Protein AF-A0A0M1J7W7-F1 (afdb_monomer_lite)

Structure (mmCIF, N/CA/C/O backbone):
data_AF-A0A0M1J7W7-F1
#
_entry.id   AF-A0A0M1J7W7-F1
#
loop_
_atom_site.group_PDB
_atom_site.id
_atom_site.type_symbol
_atom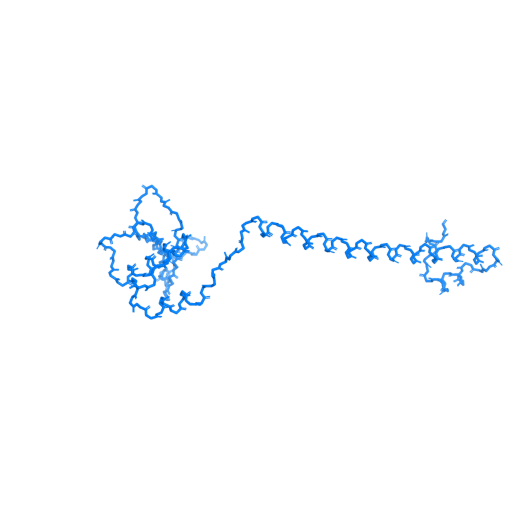_site.label_atom_id
_atom_site.label_alt_id
_atom_site.label_comp_id
_atom_site.label_asym_id
_atom_site.label_entity_id
_atom_site.label_seq_id
_atom_site.pdbx_PDB_ins_code
_atom_site.Cartn_x
_atom_site.Cartn_y
_atom_site.Cartn_z
_atom_site.occupancy
_atom_site.B_iso_or_equiv
_atom_site.auth_seq_id
_atom_site.auth_comp_id
_atom_site.auth_asym_id
_atom_site.auth_atom_id
_atom_site.pdbx_PDB_model_num
ATOM 1 N N . LEU A 1 1 ? -6.376 -22.043 16.069 1.00 78.00 1 LEU A N 1
ATOM 2 C CA . LEU A 1 1 ? -5.506 -20.977 15.505 1.00 78.00 1 LEU A CA 1
ATOM 3 C C . LEU A 1 1 ? -6.299 -19.679 15.540 1.00 78.00 1 LEU A C 1
ATOM 5 O O . LEU A 1 1 ? -7.489 -19.738 15.255 1.00 78.00 1 LEU A O 1
ATOM 9 N N . THR A 1 2 ? -5.689 -18.545 15.883 1.00 85.50 2 THR A N 1
ATOM 10 C CA . THR A 1 2 ? -6.396 -17.254 15.885 1.00 85.50 2 THR A CA 1
ATOM 11 C C . THR A 1 2 ? -5.750 -16.328 14.873 1.00 85.50 2 THR A C 1
ATOM 13 O O . THR A 1 2 ? -4.535 -16.144 14.896 1.00 85.50 2 THR A O 1
ATOM 16 N N . VAL A 1 3 ? -6.561 -15.778 13.976 1.00 88.94 3 VAL A N 1
ATOM 17 C CA . VAL A 1 3 ? -6.121 -14.856 12.930 1.00 88.94 3 VAL A CA 1
ATOM 18 C C . VAL A 1 3 ? -6.709 -13.485 13.223 1.00 88.94 3 VAL A C 1
ATOM 20 O O . VAL A 1 3 ? -7.886 -13.355 13.563 1.00 88.94 3 VAL A O 1
ATOM 23 N N . PHE A 1 4 ? -5.886 -12.457 13.072 1.00 92.06 4 PHE A N 1
ATOM 24 C CA . PHE A 1 4 ? -6.299 -11.069 13.190 1.00 92.06 4 PHE A CA 1
ATOM 25 C C . PHE A 1 4 ? -5.905 -10.324 11.923 1.00 92.06 4 PHE A C 1
ATOM 27 O O . PHE A 1 4 ? -4.783 -10.461 11.438 1.00 92.06 4 PHE A O 1
ATOM 34 N N . THR A 1 5 ? -6.827 -9.532 11.393 1.00 93.25 5 THR A N 1
ATOM 35 C CA . THR A 1 5 ? -6.564 -8.611 10.288 1.00 93.25 5 THR A CA 1
ATOM 36 C C . THR A 1 5 ? -6.928 -7.215 10.746 1.00 93.25 5 THR A C 1
ATOM 38 O O . THR A 1 5 ? -8.021 -7.009 11.265 1.00 93.25 5 THR A O 1
ATOM 41 N N . LEU A 1 6 ? -6.016 -6.268 10.556 1.00 92.94 6 LEU A N 1
ATOM 42 C CA . LEU A 1 6 ? -6.259 -4.859 10.820 1.00 92.94 6 LEU A CA 1
ATOM 43 C C . LEU A 1 6 ? -6.419 -4.135 9.484 1.00 92.94 6 LEU A C 1
ATOM 45 O O . LEU A 1 6 ? -5.537 -4.206 8.631 1.00 92.94 6 LEU A O 1
ATOM 49 N N . VAL A 1 7 ? -7.547 -3.457 9.309 1.00 92.94 7 VAL A N 1
ATOM 50 C CA . VAL A 1 7 ? -7.856 -2.620 8.152 1.00 92.94 7 VAL A CA 1
ATOM 51 C C . VAL A 1 7 ? -7.902 -1.178 8.629 1.00 92.94 7 VAL A C 1
ATOM 53 O O . VAL A 1 7 ? -8.716 -0.828 9.479 1.00 92.94 7 VAL A O 1
ATOM 56 N N . VAL A 1 8 ? -7.023 -0.342 8.084 1.00 92.12 8 VAL A N 1
ATOM 57 C CA . VAL A 1 8 ? -6.967 1.085 8.410 1.00 92.12 8 VAL A CA 1
ATOM 58 C C . VAL A 1 8 ? -7.737 1.864 7.354 1.00 92.12 8 VAL A C 1
ATOM 60 O O . VAL A 1 8 ? -7.399 1.813 6.171 1.00 92.12 8 VAL A O 1
ATOM 63 N N . LEU A 1 9 ? -8.778 2.577 7.775 1.00 89.94 9 LEU A N 1
ATOM 64 C CA . LEU A 1 9 ? -9.536 3.473 6.913 1.00 89.94 9 LEU A CA 1
ATOM 65 C C . LEU A 1 9 ? -8.853 4.841 6.889 1.00 89.94 9 LEU A C 1
ATOM 67 O O . LEU A 1 9 ? -8.843 5.553 7.888 1.00 89.94 9 LEU A O 1
ATOM 71 N N . THR A 1 10 ? -8.303 5.215 5.736 1.00 85.62 10 THR A N 1
ATOM 72 C CA . THR A 1 10 ? -7.629 6.512 5.523 1.00 85.62 10 THR A CA 1
ATOM 73 C C . THR A 1 10 ? -8.600 7.657 5.225 1.00 85.62 10 THR A C 1
ATOM 75 O O . THR A 1 10 ? -8.198 8.788 4.972 1.00 85.62 10 THR A O 1
ATOM 78 N N . SER A 1 11 ? -9.900 7.367 5.222 1.00 84.50 11 SER A N 1
ATOM 79 C CA . SER A 1 11 ? -10.967 8.344 5.051 1.00 84.50 11 SER A CA 1
ATOM 80 C C . SER A 1 11 ? -12.166 7.954 5.907 1.00 84.50 11 SER A C 1
ATOM 82 O O . SER A 1 11 ? -12.288 6.814 6.357 1.00 84.50 11 SER A O 1
ATOM 84 N N . GLY A 1 12 ? -13.032 8.932 6.154 1.00 84.31 12 GLY A N 1
ATOM 85 C CA . GLY A 1 12 ? -14.248 8.732 6.926 1.00 84.31 12 GLY A CA 1
ATOM 86 C C . GLY A 1 12 ? -15.349 8.022 6.138 1.00 84.31 12 GLY A C 1
ATOM 87 O O . GLY A 1 12 ? -15.350 8.013 4.907 1.00 84.31 12 GLY A O 1
ATOM 88 N N . ASP A 1 13 ? -16.329 7.492 6.860 1.00 84.88 13 ASP A N 1
ATOM 89 C CA . ASP A 1 13 ? -17.544 6.907 6.310 1.00 84.88 13 ASP A CA 1
ATOM 90 C C . ASP A 1 13 ? -18.803 7.555 6.920 1.00 84.88 13 ASP A C 1
ATOM 92 O O . ASP A 1 13 ? -18.752 8.457 7.757 1.00 84.88 13 ASP A O 1
ATOM 96 N N . LYS A 1 14 ? -19.981 7.112 6.481 1.00 88.00 14 LYS A N 1
ATOM 97 C CA . LYS A 1 14 ? -21.258 7.633 6.996 1.00 88.00 14 LYS A CA 1
ATOM 98 C C . LYS A 1 14 ? -21.608 7.143 8.408 1.00 88.00 14 LYS A C 1
ATOM 100 O O . LYS A 1 14 ? -22.573 7.636 8.984 1.00 88.00 14 LYS A O 1
ATOM 105 N N . HIS A 1 15 ? -20.902 6.138 8.918 1.00 88.75 15 HIS A N 1
ATOM 106 C CA . HIS A 1 15 ? -21.204 5.460 10.177 1.00 88.75 15 HIS A CA 1
ATOM 107 C C . HIS A 1 15 ? -20.443 6.065 11.360 1.00 88.75 15 HIS A C 1
ATOM 109 O O . HIS A 1 15 ? -20.927 5.964 12.487 1.00 88.75 15 HIS A O 1
ATOM 115 N N . GLN A 1 16 ? -19.314 6.734 11.098 1.00 89.25 16 GLN A N 1
ATOM 116 C CA . GLN A 1 16 ? -18.546 7.512 12.077 1.00 89.25 16 GLN A CA 1
ATOM 117 C C . GLN A 1 16 ? -18.137 6.705 13.315 1.00 89.25 16 GLN A C 1
ATOM 119 O O . GLN A 1 16 ? -18.241 7.179 14.443 1.00 89.25 16 GLN A O 1
ATOM 124 N N . GLN A 1 17 ? -17.719 5.456 13.102 1.00 91.06 17 GLN A N 1
ATOM 125 C CA . GLN A 1 17 ? -17.232 4.577 14.165 1.00 91.06 17 GLN A CA 1
ATOM 126 C C . GLN A 1 17 ? -15.701 4.547 14.165 1.00 91.06 17 GLN A C 1
ATOM 128 O O . GLN A 1 17 ? -15.081 4.459 13.105 1.00 91.06 17 GLN A O 1
A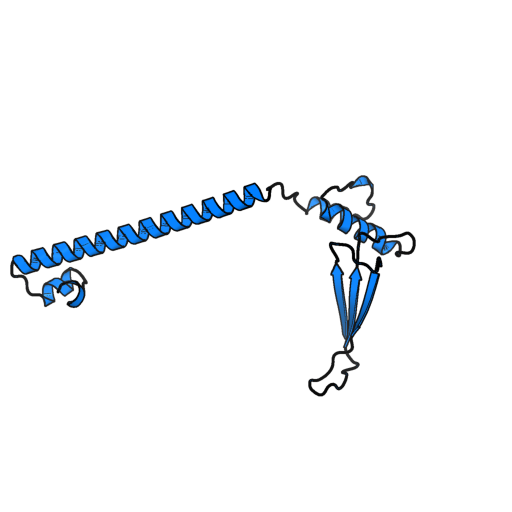TOM 133 N N . ASP A 1 18 ? -15.094 4.595 15.349 1.00 90.50 18 ASP A N 1
ATOM 134 C CA . ASP A 1 18 ? -13.643 4.520 15.548 1.00 90.50 18 ASP A CA 1
ATOM 135 C C . ASP A 1 18 ? -13.104 3.104 15.305 1.00 90.50 18 ASP A C 1
ATOM 137 O O . ASP A 1 18 ? -12.073 2.936 14.648 1.00 90.50 18 ASP A O 1
ATOM 141 N N . ILE A 1 19 ? -13.815 2.083 15.793 1.00 91.25 19 ILE A N 1
ATOM 142 C CA . ILE A 1 19 ? -13.465 0.669 15.633 1.00 91.25 19 ILE A CA 1
ATOM 143 C C . ILE A 1 19 ? -14.714 -0.139 15.264 1.00 91.25 19 ILE A C 1
ATOM 145 O O . ILE A 1 19 ? -15.753 -0.059 15.911 1.00 91.25 19 ILE A O 1
ATOM 149 N N . SER A 1 20 ? -14.611 -0.972 14.232 1.00 91.44 20 SER A N 1
ATOM 150 C CA . SER A 1 20 ? -15.636 -1.950 13.844 1.00 91.44 20 SER A CA 1
ATOM 151 C C . SER A 1 20 ? -15.015 -3.331 13.663 1.00 91.44 20 SER A C 1
ATOM 153 O O . SER A 1 20 ? -13.854 -3.449 13.278 1.00 91.44 20 SER A O 1
ATOM 155 N N . VAL A 1 21 ? -15.770 -4.394 13.950 1.00 93.50 21 VAL A N 1
ATOM 156 C CA . VAL A 1 21 ? -15.239 -5.767 13.965 1.00 93.50 21 VAL A CA 1
ATOM 157 C C . VAL A 1 21 ? -16.121 -6.695 13.144 1.00 93.50 21 VAL A C 1
ATOM 159 O O . VAL A 1 21 ? -17.343 -6.675 13.275 1.00 93.50 21 VAL A O 1
ATOM 162 N N . ILE A 1 22 ? -15.488 -7.532 12.325 1.00 92.62 22 ILE A N 1
ATOM 163 C CA . ILE A 1 22 ? -16.126 -8.672 11.669 1.00 92.62 22 ILE A CA 1
ATOM 164 C C . ILE A 1 22 ? -15.515 -9.952 12.232 1.00 92.62 22 ILE A C 1
ATOM 166 O O . ILE A 1 22 ? -14.298 -10.131 12.190 1.00 92.62 22 ILE A O 1
ATOM 170 N N . ASP A 1 23 ? -16.362 -10.850 12.728 1.00 89.94 23 ASP A N 1
ATOM 171 C CA . ASP A 1 23 ? -15.967 -12.179 13.184 1.00 89.94 23 ASP A CA 1
ATOM 172 C C . ASP A 1 23 ? -16.288 -13.216 12.093 1.00 89.94 23 ASP A C 1
ATOM 174 O O . ASP A 1 23 ? -17.452 -13.442 11.752 1.00 89.94 23 ASP A O 1
ATOM 178 N N . PHE A 1 24 ? -15.255 -13.843 11.529 1.00 85.94 24 PHE A N 1
ATOM 179 C CA . PHE A 1 24 ? -15.382 -14.877 10.505 1.00 85.94 24 PHE A CA 1
ATOM 180 C C . PHE A 1 24 ? -15.143 -16.274 11.077 1.00 85.94 24 PHE A C 1
ATOM 182 O O . PHE A 1 24 ? -14.197 -16.515 11.828 1.00 85.94 24 PHE A O 1
ATOM 189 N N . ASP A 1 25 ? -15.967 -17.212 10.615 1.00 88.75 25 ASP A N 1
ATOM 190 C CA . ASP A 1 25 ? -15.713 -18.647 10.701 1.00 88.75 25 ASP A CA 1
ATOM 191 C C . ASP A 1 25 ? -15.550 -19.185 9.273 1.00 88.75 25 ASP A C 1
ATOM 193 O O . ASP A 1 25 ? -16.528 -19.182 8.508 1.00 88.75 25 ASP A O 1
ATOM 197 N N . PRO A 1 26 ? -14.329 -19.575 8.862 1.00 89.25 26 PRO A N 1
ATOM 198 C CA . PRO A 1 26 ? -14.093 -20.102 7.529 1.00 89.25 26 PRO A CA 1
ATOM 199 C C . PRO A 1 26 ? -14.984 -21.310 7.240 1.00 89.25 26 PRO A C 1
ATOM 201 O O . PRO A 1 26 ? -15.279 -22.122 8.115 1.00 89.25 26 PRO A O 1
ATOM 204 N N . LYS A 1 27 ? -15.408 -21.444 5.985 1.00 92.25 27 LYS A N 1
ATOM 205 C CA . LYS A 1 27 ? -16.301 -22.519 5.547 1.00 92.25 27 LYS A CA 1
ATOM 206 C C . LYS A 1 27 ? -15.636 -23.348 4.461 1.00 92.25 27 LYS A C 1
ATOM 208 O O . LYS A 1 27 ? -14.907 -22.829 3.621 1.00 92.25 27 LYS A O 1
ATOM 213 N N . THR A 1 28 ? -15.928 -24.642 4.464 1.00 93.31 28 THR A N 1
ATOM 214 C CA . THR A 1 28 ? -15.638 -25.533 3.335 1.00 93.31 28 THR A CA 1
ATOM 215 C C . THR A 1 28 ? -16.387 -25.076 2.080 1.00 93.31 28 THR A C 1
ATOM 217 O O . THR A 1 28 ? -17.359 -24.324 2.165 1.00 93.31 28 THR A O 1
ATOM 220 N N . LEU A 1 29 ? -16.002 -25.599 0.912 1.00 94.81 29 LEU A N 1
ATOM 221 C CA . LEU A 1 29 ? -16.705 -25.330 -0.349 1.00 94.81 29 LEU A CA 1
ATOM 222 C C . LEU A 1 29 ? -18.205 -25.691 -0.291 1.00 94.81 29 LEU A C 1
ATOM 224 O O . LEU A 1 29 ? -19.021 -25.037 -0.928 1.00 94.81 29 LEU A O 1
ATOM 228 N N . ALA A 1 30 ? -18.580 -26.688 0.517 1.00 96.12 30 ALA A N 1
ATOM 229 C CA . ALA A 1 30 ? -19.970 -27.084 0.749 1.00 96.12 30 ALA A CA 1
ATOM 230 C C . ALA A 1 30 ? -20.706 -26.199 1.781 1.00 96.12 30 ALA A C 1
ATOM 232 O O . ALA A 1 30 ? -21.823 -26.513 2.184 1.00 96.12 30 ALA A O 1
ATOM 233 N N . GLY A 1 31 ? -20.080 -25.121 2.263 1.00 93.19 31 GLY A N 1
ATOM 234 C CA . GLY A 1 31 ? -20.664 -24.178 3.218 1.00 93.19 31 GLY A CA 1
ATOM 235 C C . GLY A 1 31 ? -20.607 -24.615 4.684 1.00 93.19 31 GLY A C 1
ATOM 236 O O . GLY A 1 31 ? -21.057 -23.864 5.550 1.00 93.19 31 GLY A O 1
ATOM 237 N N . LYS A 1 32 ? -20.035 -25.788 4.997 1.00 94.19 32 LYS A N 1
ATOM 238 C CA . LYS A 1 32 ? -19.870 -26.241 6.386 1.00 94.19 32 LYS A CA 1
ATOM 239 C C . LYS A 1 32 ? -18.791 -25.401 7.091 1.00 94.19 32 LYS A C 1
ATOM 241 O O . LYS A 1 32 ? -17.684 -25.347 6.549 1.00 94.19 32 LYS A O 1
ATOM 246 N N . PRO A 1 33 ? -19.077 -24.785 8.252 1.00 92.00 33 PRO A N 1
ATOM 247 C CA . PRO A 1 33 ? -18.080 -24.059 9.042 1.00 92.00 33 PRO A CA 1
ATOM 248 C C . PRO A 1 33 ? -16.965 -24.978 9.550 1.00 92.00 33 PRO A C 1
ATOM 250 O O . PRO A 1 33 ? -17.191 -26.173 9.764 1.00 92.00 33 PRO A O 1
ATOM 253 N N . LEU A 1 34 ? -15.766 -24.417 9.722 1.00 90.88 34 LEU A N 1
ATOM 254 C CA . LEU A 1 34 ? -14.614 -25.140 10.257 1.00 90.88 34 LEU A CA 1
ATOM 255 C C . LEU A 1 34 ? -14.588 -25.126 11.788 1.00 90.88 34 LEU A C 1
ATOM 257 O O . LEU A 1 34 ? -14.164 -26.116 12.369 1.00 90.88 34 LEU A O 1
ATOM 261 N N . HIS A 1 35 ? -15.025 -24.042 12.442 1.00 89.19 35 HIS A N 1
ATOM 262 C CA . HIS A 1 35 ? -15.020 -23.878 13.908 1.00 89.19 35 HIS A CA 1
ATOM 263 C C . HIS A 1 35 ? -13.639 -24.003 14.597 1.00 89.19 35 HIS A C 1
ATOM 265 O O . HIS A 1 35 ? -13.558 -24.068 15.821 1.00 89.19 35 HIS A O 1
ATOM 271 N N . GLU A 1 36 ? -12.542 -24.009 13.837 1.00 87.00 36 GLU A N 1
ATOM 272 C CA . GLU A 1 36 ? -11.174 -24.196 14.360 1.00 87.00 36 GLU A CA 1
ATOM 273 C C . GLU A 1 36 ? -10.304 -22.931 14.274 1.00 87.00 36 GLU A C 1
ATOM 275 O O . GLU A 1 36 ? -9.291 -22.789 14.979 1.00 87.00 36 GLU A O 1
ATOM 280 N N . ILE A 1 37 ? -10.682 -22.009 13.387 1.00 84.94 37 ILE A N 1
ATOM 281 C CA . ILE A 1 37 ? -9.925 -20.798 13.085 1.00 84.94 37 ILE A CA 1
ATOM 282 C C . ILE A 1 37 ? -10.795 -19.600 13.436 1.00 84.94 37 ILE A C 1
ATOM 284 O O . ILE A 1 37 ? -11.641 -19.184 12.649 1.00 84.94 37 ILE A O 1
ATOM 288 N N . ALA A 1 38 ? -10.575 -19.038 14.622 1.00 85.25 38 ALA A N 1
ATOM 289 C CA . ALA A 1 38 ? -11.200 -17.780 14.998 1.00 85.25 38 ALA A CA 1
ATOM 290 C C . ALA A 1 38 ? -10.501 -16.649 14.234 1.00 85.25 38 ALA A C 1
ATOM 292 O O . ALA A 1 38 ? -9.331 -16.360 14.500 1.00 85.25 38 ALA A O 1
ATOM 293 N N . HIS A 1 39 ? -11.188 -16.026 13.275 1.00 90.31 39 HIS A N 1
ATOM 294 C CA . HIS A 1 39 ? -10.649 -14.898 12.518 1.00 90.31 39 HIS A CA 1
ATOM 295 C C . HIS A 1 39 ? -11.446 -13.633 12.814 1.00 90.31 39 HIS A C 1
ATOM 297 O O . HIS A 1 39 ? -12.657 -13.602 12.614 1.00 90.31 39 HIS A O 1
ATOM 303 N N . LYS A 1 40 ? -10.759 -12.584 13.273 1.00 92.12 40 LYS A N 1
ATOM 304 C CA . LYS A 1 40 ? -11.352 -11.255 13.432 1.00 92.12 40 LYS A CA 1
ATOM 305 C C . LYS A 1 40 ? -10.715 -10.252 12.487 1.00 92.12 40 LYS A C 1
ATOM 307 O O . LYS A 1 40 ? -9.487 -10.165 12.406 1.00 92.12 40 LYS A O 1
ATOM 312 N N . VAL A 1 41 ? -11.551 -9.473 11.814 1.00 94.12 41 VAL A N 1
ATOM 313 C CA . VAL A 1 41 ? -11.132 -8.314 11.022 1.00 94.12 41 VAL A CA 1
ATOM 314 C C . VAL A 1 41 ? -11.548 -7.058 11.771 1.00 94.12 41 VAL A C 1
ATOM 316 O O . VAL A 1 41 ? -12.736 -6.812 11.959 1.00 94.12 41 VAL A O 1
ATOM 319 N N . PHE A 1 42 ? -10.563 -6.285 12.206 1.00 93.00 42 PHE A N 1
ATOM 320 C CA . PHE A 1 42 ? -10.747 -4.999 12.857 1.00 93.00 42 PHE A CA 1
ATOM 321 C C . PHE A 1 42 ? -10.595 -3.896 11.819 1.00 93.00 42 PHE A C 1
ATOM 323 O O . PHE A 1 42 ? -9.535 -3.756 11.215 1.00 93.00 42 PHE A O 1
ATOM 330 N N . TYR A 1 43 ? -11.642 -3.109 11.632 1.00 92.88 43 TYR A N 1
ATOM 331 C CA . TYR A 1 43 ? -11.609 -1.861 10.888 1.00 92.88 43 TYR A CA 1
ATOM 332 C C . TYR A 1 43 ? -11.376 -0.738 11.885 1.00 92.88 43 TYR A C 1
ATOM 334 O O . TYR A 1 43 ? -12.173 -0.575 12.807 1.00 92.88 43 TYR A O 1
ATOM 342 N N . ILE A 1 44 ? -10.295 0.012 11.709 1.00 93.12 44 ILE A N 1
ATOM 343 C CA . ILE A 1 44 ? -10.004 1.194 12.515 1.00 93.12 44 ILE A CA 1
ATOM 344 C C . ILE A 1 44 ? -10.103 2.440 11.642 1.00 93.12 44 ILE A C 1
ATOM 346 O O . ILE A 1 44 ? -9.575 2.468 10.528 1.00 93.12 44 ILE A O 1
ATOM 350 N N . CYS A 1 45 ? -10.780 3.467 12.147 1.00 92.81 45 CYS A N 1
ATOM 351 C CA . CYS A 1 45 ? -10.870 4.776 11.514 1.00 92.81 45 CYS A CA 1
ATOM 352 C C . CYS A 1 45 ? -10.277 5.836 12.455 1.00 92.81 45 CYS A C 1
ATOM 354 O O . CYS A 1 45 ? -10.978 6.338 13.336 1.00 92.81 45 CYS A O 1
ATOM 356 N N . PRO A 1 46 ? -8.985 6.173 12.286 1.00 91.38 46 PRO A N 1
ATOM 357 C CA . PRO A 1 46 ? -8.284 7.179 13.087 1.00 91.38 46 PRO A CA 1
ATOM 358 C C . PRO A 1 46 ? -9.029 8.511 13.216 1.00 91.38 46 PRO A C 1
ATOM 360 O O . PRO A 1 46 ? -9.156 9.040 14.316 1.00 91.38 46 PRO A O 1
ATOM 363 N N . LYS A 1 47 ? -9.635 8.973 12.120 1.00 89.69 47 LYS A N 1
ATOM 364 C CA . LYS A 1 47 ? -10.413 10.215 12.047 1.00 89.69 47 LYS A CA 1
ATOM 365 C C . LYS A 1 47 ? -11.585 10.304 13.035 1.00 89.69 47 LYS A C 1
ATOM 367 O O . LYS A 1 47 ? -12.042 11.402 13.345 1.00 89.69 47 LYS A O 1
ATOM 372 N N . TYR A 1 48 ? -12.112 9.169 13.495 1.00 91.38 48 TYR A N 1
ATOM 373 C CA . TYR A 1 48 ? -13.230 9.111 14.446 1.00 91.38 48 TYR A CA 1
ATOM 374 C C . TYR A 1 48 ? -12.796 8.775 15.874 1.00 91.38 48 TYR A C 1
ATOM 376 O O . TYR A 1 48 ? -13.647 8.475 16.717 1.00 91.38 48 TYR A O 1
ATOM 384 N N . LEU A 1 49 ? -11.489 8.844 16.156 1.00 90.50 49 LEU A N 1
ATOM 385 C CA . LEU A 1 49 ? -10.936 8.703 17.497 1.00 90.50 49 LEU A CA 1
ATOM 386 C C . LEU A 1 49 ? -11.696 9.593 18.488 1.00 90.50 49 LEU A C 1
ATOM 388 O O . LEU A 1 49 ? -11.904 10.783 18.249 1.00 90.50 49 LEU A O 1
ATOM 392 N N . ASN A 1 50 ? -12.107 9.012 19.611 1.00 89.31 50 ASN A N 1
ATOM 393 C CA . ASN A 1 50 ? -12.928 9.699 20.600 1.00 89.31 50 ASN A CA 1
ATOM 394 C C . ASN A 1 50 ? -12.589 9.243 22.029 1.00 89.31 50 ASN A C 1
ATOM 396 O O . ASN A 1 50 ? -11.755 8.365 22.247 1.00 89.31 50 ASN A O 1
ATOM 400 N N . GLU A 1 51 ? -13.241 9.850 23.022 1.00 86.94 51 GLU A N 1
ATOM 401 C CA . GLU A 1 51 ? -12.970 9.601 24.446 1.00 86.94 51 GLU A CA 1
ATOM 402 C C . GLU A 1 51 ? -13.289 8.165 24.896 1.00 86.94 51 GLU A C 1
ATOM 404 O O . GLU A 1 51 ? -12.758 7.705 25.907 1.00 86.94 51 GLU A O 1
ATOM 409 N N . THR A 1 52 ? -14.138 7.443 24.155 1.00 88.62 52 THR A N 1
ATOM 410 C CA . THR A 1 52 ? -14.507 6.054 24.471 1.00 88.62 52 THR A CA 1
ATOM 411 C C . THR A 1 52 ? -13.524 5.030 23.903 1.00 88.62 52 THR A C 1
ATOM 413 O O . THR A 1 52 ? -13.495 3.889 24.372 1.00 88.62 52 THR A O 1
ATOM 416 N N . THR A 1 53 ? -12.669 5.429 22.955 1.00 88.38 53 THR A N 1
ATOM 417 C CA . THR A 1 53 ? -11.616 4.570 22.411 1.00 88.38 53 THR A CA 1
ATOM 418 C C . THR A 1 53 ? -10.633 4.191 23.527 1.00 88.38 53 THR A C 1
ATOM 420 O O . THR A 1 53 ? -10.102 5.081 24.196 1.00 88.38 53 THR A O 1
ATOM 423 N N . PRO A 1 54 ? -10.323 2.902 23.757 1.00 87.44 54 PRO A N 1
ATOM 424 C CA . PRO A 1 54 ? -9.427 2.502 24.839 1.00 87.44 54 PRO A CA 1
ATOM 425 C C . PRO A 1 54 ? -8.043 3.164 24.758 1.00 87.44 54 PRO A C 1
ATOM 427 O O . PRO A 1 54 ? -7.403 3.156 23.705 1.00 87.44 54 PRO A O 1
ATOM 430 N N . GLN A 1 55 ? -7.549 3.662 25.898 1.00 84.12 55 GLN A N 1
ATOM 431 C CA . GLN A 1 55 ? -6.280 4.399 26.015 1.00 84.12 55 GLN A CA 1
ATOM 432 C C . GLN A 1 55 ? -5.089 3.753 25.271 1.00 84.12 55 GLN A C 1
ATOM 434 O O . GLN A 1 55 ? -4.348 4.487 24.615 1.00 84.12 55 GLN A O 1
ATOM 439 N N . PRO A 1 56 ? -4.879 2.415 25.292 1.00 82.56 56 PRO A N 1
ATOM 440 C CA . PRO A 1 56 ? -3.754 1.808 24.579 1.00 82.56 56 PRO A CA 1
ATOM 441 C C . PRO A 1 56 ? -3.754 2.055 23.064 1.00 82.56 56 PRO A C 1
ATOM 443 O O . PRO A 1 56 ? -2.683 2.030 22.459 1.00 82.56 56 PRO A O 1
ATOM 446 N N . PHE A 1 57 ? -4.924 2.289 22.463 1.00 86.81 57 PHE A N 1
ATOM 447 C CA . PHE A 1 57 ? -5.082 2.501 21.023 1.00 86.81 57 PHE A CA 1
ATOM 448 C C . PHE A 1 57 ? -5.038 3.974 20.629 1.00 86.81 57 PHE A C 1
ATOM 450 O O . PHE A 1 57 ? -4.727 4.269 19.481 1.00 86.81 57 PHE A O 1
ATOM 457 N N . GLN A 1 58 ? -5.305 4.894 21.560 1.00 89.81 58 GLN A N 1
ATOM 458 C CA . GLN A 1 58 ? -5.455 6.314 21.239 1.00 89.81 58 GLN A CA 1
ATOM 459 C C . GLN A 1 58 ? -4.182 6.925 20.645 1.00 89.81 58 GLN A C 1
ATOM 461 O O . GLN A 1 58 ? -4.258 7.566 19.602 1.00 89.81 58 GLN A O 1
ATOM 466 N N . GLU A 1 59 ? -3.014 6.691 21.261 1.00 91.31 59 GLU A N 1
ATOM 467 C CA . GLU A 1 59 ? -1.738 7.199 20.728 1.00 91.31 59 GLU A CA 1
ATOM 468 C C . GLU A 1 59 ? -1.432 6.612 19.344 1.00 91.31 59 GLU A C 1
ATOM 470 O O . GLU A 1 59 ? -0.993 7.333 18.459 1.00 91.31 59 GLU A O 1
ATOM 475 N N . TRP A 1 60 ? -1.714 5.325 19.118 1.00 91.75 60 TRP A N 1
ATOM 476 C CA . TRP A 1 60 ? -1.499 4.695 17.812 1.00 91.75 60 TRP A CA 1
ATOM 477 C C . TRP A 1 60 ? -2.457 5.214 16.743 1.00 91.75 60 TRP A C 1
ATOM 479 O O . TRP A 1 60 ? -2.031 5.485 15.627 1.00 91.75 60 TRP A O 1
ATOM 489 N N . MET A 1 61 ? -3.741 5.363 17.069 1.00 91.50 61 MET A N 1
ATOM 490 C CA . MET A 1 61 ? -4.723 5.906 16.133 1.00 91.50 61 MET A CA 1
ATOM 491 C C . MET A 1 61 ? -4.400 7.358 15.792 1.00 91.50 61 MET A C 1
ATOM 493 O O . MET A 1 61 ? -4.418 7.701 14.619 1.00 91.50 61 MET A O 1
ATOM 497 N N . ARG A 1 62 ? -4.009 8.176 16.774 1.00 90.88 62 ARG A N 1
ATOM 498 C CA . ARG A 1 62 ? -3.564 9.550 16.518 1.00 90.88 62 ARG A CA 1
ATOM 499 C C . ARG A 1 62 ? -2.314 9.595 15.640 1.00 90.88 62 ARG A C 1
ATOM 501 O O . ARG A 1 62 ? -2.313 10.307 14.650 1.00 90.88 62 ARG A O 1
ATOM 508 N N . ALA A 1 63 ? -1.317 8.753 15.929 1.00 90.88 63 ALA A N 1
ATOM 509 C CA . ALA A 1 63 ? -0.101 8.666 15.119 1.00 90.88 63 ALA A CA 1
ATOM 510 C C . ALA A 1 63 ? -0.395 8.317 13.657 1.00 90.88 63 ALA A C 1
ATOM 512 O O . ALA A 1 63 ? 0.248 8.844 12.754 1.00 90.88 63 ALA A O 1
ATOM 513 N N . ILE A 1 64 ? -1.368 7.433 13.421 1.00 90.31 64 ILE A N 1
ATOM 514 C CA . ILE A 1 64 ? -1.807 7.098 12.068 1.00 90.31 64 ILE A CA 1
ATOM 515 C C . ILE A 1 64 ? -2.479 8.312 11.417 1.00 90.31 64 ILE A C 1
ATOM 517 O O . ILE A 1 64 ? -2.110 8.634 10.293 1.00 90.31 64 ILE A O 1
ATOM 521 N N . ASP A 1 65 ? -3.417 8.984 12.091 1.00 90.19 65 ASP A N 1
ATOM 522 C CA . ASP A 1 65 ? -4.129 10.147 11.532 1.00 90.19 65 ASP A CA 1
ATOM 523 C C . ASP A 1 65 ? -3.162 11.289 11.167 1.00 90.19 65 ASP A C 1
ATOM 525 O O . ASP A 1 65 ? -3.117 11.700 10.009 1.00 90.19 65 ASP A O 1
ATOM 529 N N . ASP A 1 66 ? -2.297 11.693 12.104 1.00 88.81 66 ASP A N 1
ATOM 530 C CA . ASP A 1 66 ? -1.275 12.737 11.912 1.00 88.81 66 ASP A CA 1
ATOM 531 C C . ASP A 1 66 ? -0.274 12.365 10.796 1.00 88.81 66 ASP A C 1
ATOM 533 O O . ASP A 1 66 ? 0.270 13.210 10.083 1.00 88.81 66 ASP A O 1
ATOM 537 N N . SER A 1 67 ? 0.002 11.069 10.604 1.00 86.06 67 SER A N 1
ATOM 538 C CA . SER A 1 67 ? 0.878 10.624 9.512 1.00 86.06 67 SER A CA 1
ATOM 539 C C . SER A 1 67 ? 0.217 10.695 8.132 1.00 86.06 67 SER A C 1
ATOM 541 O O . SER A 1 67 ? 0.926 10.791 7.129 1.00 86.06 67 SER A O 1
ATOM 543 N N . LEU A 1 68 ? -1.120 10.653 8.057 1.00 84.19 68 LEU A N 1
ATOM 544 C CA . LEU A 1 68 ? -1.858 10.712 6.791 1.00 84.19 68 LEU A CA 1
ATOM 545 C C . LEU A 1 68 ? -1.910 12.132 6.214 1.00 84.19 68 LEU A C 1
ATOM 547 O O . LEU A 1 68 ? -1.961 12.273 4.991 1.00 84.19 68 LEU A O 1
ATOM 551 N N . ASP A 1 69 ? -1.884 1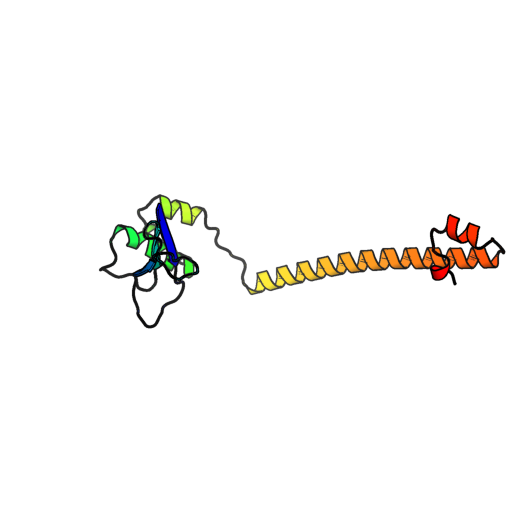3.166 7.060 1.00 77.75 69 ASP A N 1
ATOM 552 C CA . ASP A 1 69 ? -1.818 14.572 6.631 1.00 77.75 69 ASP A CA 1
ATOM 553 C C . ASP A 1 69 ? -0.392 15.166 6.660 1.00 77.75 69 ASP A C 1
ATOM 555 O O . ASP A 1 69 ? -0.137 16.221 6.067 1.00 77.75 69 ASP A O 1
ATOM 559 N N . GLY A 1 70 ? 0.553 14.458 7.289 1.00 76.62 70 GLY A N 1
ATOM 560 C CA . GLY A 1 70 ? 1.970 14.811 7.358 1.00 76.62 70 GLY A CA 1
ATOM 561 C C . GLY A 1 70 ? 2.318 15.853 8.428 1.00 76.62 70 GLY A C 1
ATOM 562 O O . GLY A 1 70 ? 3.465 16.327 8.457 1.00 76.62 70 GLY A O 1
ATOM 563 N N . GLN A 1 71 ? 1.367 16.218 9.292 1.00 80.12 71 GLN A N 1
ATOM 564 C CA . GLN A 1 71 ? 1.538 17.163 10.395 1.00 80.12 71 GLN A CA 1
ATOM 565 C C . GLN A 1 71 ? 1.673 16.408 11.718 1.00 80.12 71 GLN A C 1
ATOM 567 O O . GLN A 1 71 ? 0.707 16.174 12.433 1.00 80.12 71 GLN A O 1
ATOM 572 N N . ILE A 1 72 ? 2.908 16.052 12.068 1.00 84.56 72 ILE A N 1
ATOM 573 C CA . ILE A 1 72 ? 3.204 15.300 13.290 1.00 84.56 72 ILE A CA 1
ATOM 574 C C . ILE A 1 72 ? 3.841 16.232 14.325 1.00 84.56 72 ILE A C 1
ATOM 576 O O . ILE A 1 72 ? 4.909 16.797 14.075 1.00 84.56 72 ILE A O 1
ATOM 580 N N . ASP A 1 73 ? 3.218 16.346 15.501 1.00 84.94 73 ASP A N 1
ATOM 581 C CA . ASP A 1 73 ? 3.837 16.923 16.700 1.00 84.94 73 ASP A CA 1
ATOM 582 C C . ASP A 1 73 ? 4.330 15.803 17.627 1.00 84.94 73 ASP A C 1
ATOM 584 O O . ASP A 1 73 ? 3.584 15.263 18.452 1.00 84.94 73 ASP A O 1
ATOM 588 N N . GLU A 1 74 ? 5.612 15.451 17.492 1.00 84.62 74 GLU A N 1
ATOM 589 C CA . GLU A 1 74 ? 6.253 14.377 18.260 1.00 84.62 74 GLU A CA 1
ATOM 590 C C . GLU A 1 74 ? 6.180 14.589 19.783 1.00 84.62 74 GLU A C 1
ATOM 592 O O . GLU A 1 74 ? 6.189 13.611 20.532 1.00 84.62 74 GLU A O 1
ATOM 597 N N . ALA A 1 75 ? 6.045 15.833 20.265 1.00 86.50 75 ALA A N 1
ATOM 598 C CA . ALA A 1 75 ? 5.958 16.126 21.698 1.00 86.50 75 ALA A CA 1
ATOM 599 C C . ALA A 1 75 ? 4.668 15.590 22.347 1.00 86.50 75 ALA A C 1
ATOM 601 O O . ALA A 1 75 ? 4.594 15.474 23.573 1.00 86.50 75 ALA A O 1
ATOM 602 N N . THR A 1 76 ? 3.658 15.254 21.540 1.00 86.94 76 THR A N 1
ATOM 603 C CA . THR A 1 76 ? 2.371 14.725 22.013 1.00 86.94 76 THR A CA 1
ATOM 604 C C . THR A 1 76 ? 2.377 13.212 22.262 1.00 86.94 76 THR A C 1
ATOM 606 O O . THR A 1 76 ? 1.409 12.685 22.816 1.00 86.94 76 THR A O 1
ATOM 609 N N . TYR A 1 77 ? 3.465 12.515 21.911 1.00 90.00 77 TYR A N 1
ATOM 610 C CA . TYR A 1 77 ? 3.583 11.059 22.003 1.00 90.00 77 TYR A CA 1
ATOM 611 C C . TYR A 1 77 ? 4.496 10.628 23.150 1.00 90.00 77 TYR A C 1
ATOM 613 O O . TYR A 1 77 ? 5.585 11.167 23.342 1.00 90.00 77 TYR A O 1
ATOM 621 N N . THR A 1 78 ? 4.074 9.608 23.903 1.00 90.81 78 THR A N 1
ATOM 622 C CA . THR A 1 78 ? 4.859 9.081 25.036 1.00 90.81 78 THR A CA 1
ATOM 623 C C . THR A 1 78 ? 5.511 7.739 24.719 1.00 90.81 78 THR A C 1
ATOM 625 O O . THR A 1 78 ? 6.525 7.369 25.319 1.00 90.81 78 THR A O 1
ATOM 628 N N . ARG A 1 79 ? 4.959 7.000 23.750 1.00 90.69 79 ARG A N 1
ATOM 629 C CA . ARG A 1 79 ? 5.458 5.681 23.353 1.00 90.69 79 ARG A CA 1
ATOM 630 C C . ARG A 1 79 ? 6.719 5.775 22.504 1.00 90.69 79 ARG A C 1
ATOM 632 O O . ARG A 1 79 ? 6.709 6.284 21.385 1.00 90.69 79 ARG A O 1
ATOM 639 N N . SER A 1 80 ? 7.795 5.171 23.005 1.00 91.50 80 SER A N 1
ATOM 640 C CA . SER A 1 80 ? 9.090 5.131 22.318 1.00 91.50 80 SER A CA 1
ATOM 641 C C . SER A 1 80 ? 9.034 4.445 20.947 1.00 91.50 80 SER A C 1
ATOM 643 O O . SER A 1 80 ? 9.808 4.777 20.055 1.00 91.50 80 SER A O 1
ATOM 645 N N . GLU A 1 81 ? 8.122 3.490 20.766 1.00 91.88 81 GLU A N 1
ATOM 646 C CA . GLU A 1 81 ? 7.900 2.772 19.514 1.00 91.88 81 GLU A CA 1
ATOM 647 C C . GLU A 1 81 ? 7.343 3.695 18.430 1.00 91.88 81 GLU A C 1
ATOM 649 O O . GLU A 1 81 ? 7.789 3.620 17.289 1.00 91.88 81 GLU A O 1
ATOM 654 N N . ILE A 1 82 ? 6.423 4.592 18.796 1.00 90.56 82 ILE A N 1
ATOM 655 C CA . ILE A 1 82 ? 5.832 5.573 17.878 1.00 90.56 82 ILE A CA 1
ATOM 656 C C . ILE A 1 82 ? 6.893 6.593 17.457 1.00 90.56 82 ILE A C 1
ATOM 658 O O . ILE A 1 82 ? 7.089 6.825 16.268 1.00 90.56 82 ILE A O 1
ATOM 662 N N . LEU A 1 83 ? 7.660 7.118 18.417 1.00 89.38 83 LEU A N 1
ATOM 663 C CA . LEU A 1 83 ? 8.748 8.061 18.137 1.00 89.38 83 LEU A CA 1
ATOM 664 C C . LEU A 1 83 ? 9.814 7.459 17.206 1.00 89.38 83 LEU A C 1
ATOM 666 O O . LEU A 1 83 ? 10.264 8.107 16.266 1.00 89.38 83 LEU A O 1
ATOM 670 N N . LYS A 1 84 ? 10.183 6.187 17.412 1.00 89.62 84 LYS A N 1
ATOM 671 C CA . LYS A 1 84 ? 11.097 5.472 16.503 1.00 89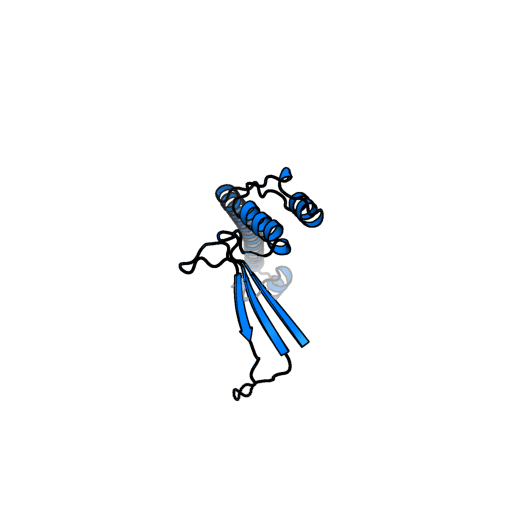.62 84 LYS A CA 1
ATOM 672 C C . LYS A 1 84 ? 10.533 5.352 15.090 1.00 89.62 84 LYS A C 1
ATOM 674 O O . LYS A 1 84 ? 11.294 5.445 14.135 1.00 89.62 84 LYS A O 1
ATOM 679 N N . ILE A 1 85 ? 9.228 5.127 14.949 1.00 88.69 85 ILE A N 1
ATOM 680 C CA . ILE A 1 85 ? 8.576 5.051 13.638 1.00 88.69 85 ILE A CA 1
ATOM 681 C C . ILE A 1 85 ? 8.642 6.408 12.937 1.00 88.69 85 ILE A C 1
ATOM 683 O O . ILE A 1 85 ? 9.042 6.446 11.780 1.00 88.69 85 ILE A O 1
ATOM 687 N N . PHE A 1 86 ? 8.351 7.515 13.622 1.00 86.31 86 PHE A N 1
ATOM 688 C CA . PHE A 1 86 ? 8.458 8.849 13.019 1.00 86.31 86 PHE A CA 1
ATOM 689 C C . PHE A 1 86 ? 9.882 9.202 12.582 1.00 86.31 86 PHE A C 1
ATOM 691 O O . PHE A 1 86 ? 10.059 9.796 11.526 1.00 86.31 86 PHE A O 1
ATOM 698 N N . GLN A 1 87 ? 10.902 8.749 13.317 1.00 82.56 87 GLN A N 1
ATOM 699 C CA . GLN A 1 87 ? 12.302 8.891 12.896 1.00 82.56 87 GLN A CA 1
ATOM 700 C C . GLN A 1 87 ? 12.659 8.057 11.656 1.00 82.56 87 GLN A C 1
ATOM 702 O O . GLN A 1 87 ? 13.581 8.414 10.925 1.00 82.56 87 GLN A O 1
ATOM 707 N N . LEU A 1 88 ? 11.976 6.929 11.439 1.00 82.56 88 LEU A N 1
ATOM 708 C CA . LEU A 1 88 ? 12.187 6.048 10.286 1.00 82.56 88 LEU A CA 1
ATOM 709 C C . LEU A 1 88 ? 11.395 6.488 9.054 1.00 82.56 88 LEU A C 1
ATOM 711 O O . LEU A 1 88 ? 11.826 6.225 7.931 1.00 82.56 88 LEU A O 1
ATOM 715 N N . ILE A 1 89 ? 10.226 7.098 9.252 1.00 78.69 89 ILE A N 1
ATOM 716 C CA . ILE A 1 89 ? 9.392 7.584 8.158 1.00 78.69 89 ILE A CA 1
ATOM 717 C C . ILE A 1 89 ? 10.049 8.842 7.593 1.00 78.69 89 ILE A C 1
ATOM 719 O O . ILE A 1 89 ? 10.019 9.920 8.180 1.00 78.69 89 ILE A O 1
ATOM 723 N N . GLU A 1 90 ? 10.654 8.697 6.420 1.00 64.75 90 GLU A N 1
ATOM 724 C CA . GLU A 1 90 ? 11.173 9.821 5.657 1.00 64.75 90 GLU A CA 1
ATOM 725 C C . GLU A 1 90 ? 10.001 10.649 5.116 1.00 64.75 90 GLU A C 1
ATOM 727 O O . GLU A 1 90 ? 9.061 10.109 4.524 1.00 64.75 90 GLU A O 1
ATOM 732 N N . LYS A 1 91 ? 10.041 11.974 5.307 1.00 63.75 91 LYS A N 1
ATOM 733 C CA . LYS A 1 91 ? 9.100 12.861 4.620 1.00 63.75 91 LYS A CA 1
ATOM 734 C C . LYS A 1 91 ? 9.368 12.755 3.131 1.00 63.75 91 LYS A C 1
ATOM 736 O O . LYS A 1 91 ? 10.409 13.194 2.646 1.00 63.75 91 LYS A O 1
ATOM 741 N N . ASP A 1 92 ? 8.405 12.202 2.412 1.00 62.56 92 ASP A N 1
ATOM 742 C CA . ASP A 1 92 ? 8.465 12.163 0.968 1.00 62.56 92 ASP A CA 1
ATOM 743 C C . ASP A 1 92 ? 8.246 13.582 0.423 1.00 62.56 92 ASP A C 1
ATOM 745 O O . ASP A 1 92 ? 7.127 14.073 0.293 1.00 62.56 92 ASP A O 1
ATOM 749 N N . THR A 1 93 ? 9.354 14.285 0.191 1.00 65.06 93 THR A N 1
ATOM 750 C CA . THR A 1 93 ? 9.364 15.683 -0.267 1.00 65.06 93 THR A CA 1
ATOM 751 C C . THR A 1 93 ? 9.082 15.817 -1.760 1.00 65.06 93 THR A C 1
ATOM 753 O O . THR A 1 93 ? 8.984 16.934 -2.268 1.00 65.06 93 THR A O 1
ATOM 756 N N . ILE A 1 94 ? 8.944 14.698 -2.477 1.00 70.44 94 ILE A N 1
ATOM 757 C CA . ILE A 1 94 ? 8.730 14.708 -3.918 1.00 70.44 94 ILE A CA 1
ATOM 758 C C . ILE A 1 94 ? 7.250 14.976 -4.184 1.00 70.44 94 ILE A C 1
ATOM 760 O O . ILE A 1 94 ? 6.379 14.143 -3.904 1.00 70.44 94 ILE A O 1
ATOM 764 N N . SER A 1 95 ? 6.955 16.140 -4.760 1.00 77.44 95 SER A N 1
ATOM 765 C CA . SER A 1 95 ? 5.592 16.476 -5.160 1.00 77.44 95 SER A CA 1
ATOM 766 C C . SER A 1 95 ? 5.060 15.480 -6.211 1.00 77.44 95 SER A C 1
ATOM 768 O O . SER A 1 95 ? 5.840 14.842 -6.930 1.00 77.44 95 SER A O 1
ATOM 770 N N . PRO A 1 96 ? 3.731 15.319 -6.351 1.00 76.50 96 PRO A N 1
ATOM 771 C CA . PRO A 1 96 ? 3.159 14.512 -7.430 1.00 76.50 96 PRO A CA 1
ATOM 772 C C . PRO A 1 96 ? 3.641 14.945 -8.825 1.00 76.50 96 PRO A C 1
ATOM 774 O O . PRO A 1 96 ? 3.884 14.097 -9.683 1.00 76.50 96 PRO A O 1
ATOM 777 N N . GLU A 1 97 ? 3.824 16.251 -9.030 1.00 81.94 97 GLU A N 1
ATOM 778 C CA . GLU A 1 97 ? 4.335 16.844 -10.272 1.00 81.94 97 GLU A CA 1
ATOM 779 C C . GLU A 1 97 ? 5.796 16.452 -10.521 1.00 81.94 97 GLU A C 1
ATOM 781 O O . GLU A 1 97 ? 6.146 16.015 -11.619 1.00 81.94 97 GLU A O 1
ATOM 786 N N . ASP A 1 98 ? 6.637 16.514 -9.486 1.00 83.81 98 ASP A N 1
ATOM 787 C CA . ASP A 1 98 ? 8.033 16.084 -9.568 1.00 83.81 98 ASP A CA 1
ATOM 788 C C . ASP A 1 98 ? 8.150 14.591 -9.871 1.00 83.81 98 ASP A C 1
ATOM 790 O O . ASP A 1 98 ? 8.983 14.199 -10.688 1.00 83.81 98 ASP A O 1
ATOM 794 N N . ARG A 1 99 ? 7.286 13.749 -9.288 1.00 83.44 99 ARG A N 1
ATOM 795 C CA . ARG A 1 99 ? 7.243 12.318 -9.634 1.00 83.44 99 ARG A CA 1
ATOM 796 C C . ARG A 1 99 ? 6.855 12.086 -11.081 1.00 83.44 99 ARG A C 1
ATOM 798 O O . ARG A 1 99 ? 7.460 11.232 -11.726 1.00 83.44 99 ARG A O 1
ATOM 805 N N . ALA A 1 100 ? 5.842 12.799 -11.572 1.00 87.38 100 ALA A N 1
ATOM 806 C CA . ALA A 1 100 ? 5.408 12.683 -12.959 1.00 87.38 100 ALA A CA 1
ATOM 807 C C . ALA A 1 100 ? 6.557 13.050 -13.906 1.00 87.38 100 ALA A C 1
ATOM 809 O O . ALA A 1 100 ? 6.889 12.265 -14.793 1.00 87.38 100 ALA A O 1
ATOM 810 N N . ARG A 1 101 ? 7.249 14.163 -13.629 1.00 90.50 101 ARG A N 1
ATOM 811 C CA . ARG A 1 101 ? 8.437 14.584 -14.378 1.00 90.50 101 ARG A CA 1
ATOM 812 C C . ARG A 1 101 ? 9.553 13.538 -14.341 1.00 90.50 101 ARG A C 1
ATOM 814 O O . ARG A 1 101 ? 10.047 13.155 -15.394 1.00 90.50 101 ARG A O 1
ATOM 821 N N . MET A 1 102 ? 9.909 13.021 -13.163 1.00 88.00 102 MET A N 1
ATOM 822 C CA . MET A 1 102 ? 10.938 11.977 -13.037 1.00 88.00 102 MET A CA 1
ATOM 823 C C . MET A 1 102 ? 10.571 10.697 -13.802 1.00 88.00 102 MET A C 1
ATOM 825 O O . MET A 1 102 ? 11.449 10.002 -14.317 1.00 88.00 102 MET A O 1
ATOM 829 N N . LEU A 1 103 ? 9.284 10.342 -13.852 1.00 89.81 103 LEU A N 1
ATOM 830 C CA . LEU A 1 103 ? 8.815 9.181 -14.602 1.00 89.81 103 LEU A CA 1
ATOM 831 C C . LEU A 1 103 ? 8.940 9.404 -16.112 1.00 89.81 103 LEU A C 1
ATOM 833 O O . LEU A 1 103 ? 9.372 8.494 -16.821 1.00 89.81 103 LEU A O 1
ATOM 837 N N . ASP A 1 104 ? 8.584 10.593 -16.590 1.00 92.31 104 ASP A N 1
ATOM 838 C CA . ASP A 1 104 ? 8.688 10.946 -18.004 1.00 92.31 104 ASP A CA 1
ATOM 839 C C . ASP A 1 104 ? 10.150 11.046 -18.457 1.00 92.31 104 ASP A C 1
ATOM 841 O O . ASP A 1 104 ? 10.498 10.443 -19.469 1.00 92.31 104 ASP A O 1
ATOM 845 N N . GLU A 1 105 ? 11.038 11.646 -17.657 1.00 91.69 105 GLU A N 1
ATOM 846 C CA . GLU A 1 105 ? 12.488 11.656 -17.918 1.00 91.69 105 GLU A CA 1
ATOM 847 C C . GLU A 1 105 ? 13.043 10.229 -18.072 1.00 91.69 105 GLU A C 1
ATOM 849 O O . GLU A 1 105 ? 13.731 9.922 -19.048 1.00 91.69 105 GLU A O 1
ATOM 854 N N . ARG A 1 106 ? 12.674 9.301 -17.174 1.00 88.94 106 ARG A N 1
ATOM 855 C CA . ARG A 1 106 ? 13.085 7.888 -17.299 1.00 88.94 106 ARG A CA 1
ATOM 856 C C . ARG A 1 106 ? 12.533 7.220 -18.555 1.00 88.94 106 ARG A C 1
ATOM 858 O O . ARG A 1 106 ? 13.216 6.386 -19.153 1.00 88.94 106 ARG A O 1
ATOM 865 N N . ARG A 1 107 ? 11.293 7.532 -18.943 1.00 91.25 107 ARG A N 1
ATOM 866 C CA . ARG A 1 107 ? 10.679 6.993 -20.168 1.00 91.25 107 ARG A CA 1
ATOM 867 C C . ARG A 1 107 ? 11.404 7.497 -21.408 1.00 91.25 107 ARG A C 1
ATOM 869 O O . ARG A 1 107 ? 11.680 6.698 -22.301 1.00 91.25 107 ARG A O 1
ATOM 876 N N . GLU A 1 108 ? 11.739 8.782 -21.452 1.00 91.62 108 GLU A N 1
ATOM 877 C CA . GLU A 1 108 ? 12.504 9.382 -22.546 1.00 91.62 108 GLU A CA 1
ATOM 878 C C . GLU A 1 108 ? 13.907 8.785 -22.650 1.00 91.62 108 GLU A C 1
ATOM 880 O O . GLU A 1 108 ? 14.352 8.434 -23.745 1.00 91.62 108 GLU A O 1
ATOM 885 N N . GLU A 1 109 ? 14.594 8.601 -21.521 1.00 92.25 109 GLU A N 1
ATOM 886 C CA . GLU A 1 109 ? 15.900 7.946 -21.492 1.00 92.25 109 GLU A CA 1
ATOM 887 C C . GLU A 1 109 ? 15.829 6.513 -22.016 1.00 92.25 109 GLU A C 1
ATOM 889 O O . GLU A 1 109 ? 16.620 6.141 -22.888 1.00 92.25 109 GLU A O 1
ATOM 894 N N . ALA A 1 110 ? 14.859 5.726 -21.541 1.00 91.88 110 ALA A N 1
ATOM 895 C CA . ALA A 1 110 ? 14.643 4.363 -22.015 1.00 91.88 110 ALA A CA 1
ATOM 896 C C . ALA A 1 110 ? 14.363 4.339 -23.525 1.00 91.88 110 ALA A C 1
ATOM 898 O O . ALA A 1 110 ? 15.009 3.590 -24.260 1.00 91.88 110 ALA A O 1
ATOM 899 N N . TYR A 1 111 ? 13.476 5.215 -24.005 1.00 92.88 111 TYR A N 1
ATOM 900 C CA . TYR A 1 111 ? 13.158 5.338 -25.426 1.00 92.88 111 TYR A CA 1
ATOM 901 C C . TYR A 1 111 ? 14.391 5.698 -26.264 1.00 92.88 111 TYR A C 1
ATOM 903 O O . TYR A 1 111 ? 14.640 5.083 -27.302 1.00 92.88 111 TYR A O 1
ATOM 911 N N . ARG A 1 112 ? 15.207 6.651 -25.799 1.00 94.06 112 ARG A N 1
ATOM 912 C CA . ARG A 1 112 ? 16.436 7.075 -26.482 1.00 94.06 112 ARG A CA 1
ATOM 913 C C . ARG A 1 112 ? 17.455 5.941 -26.564 1.00 94.06 112 ARG A C 1
ATOM 915 O O . ARG A 1 112 ? 18.070 5.758 -27.613 1.00 94.06 112 ARG A O 1
ATOM 922 N N . VAL A 1 113 ? 17.622 5.170 -25.488 1.00 93.69 113 VAL A N 1
ATOM 923 C CA . VAL A 1 113 ? 18.512 3.999 -25.473 1.00 93.69 113 VAL A CA 1
ATOM 924 C C . VAL A 1 113 ? 18.028 2.941 -26.462 1.00 93.69 113 VAL A C 1
ATOM 926 O O . VAL A 1 113 ? 18.827 2.467 -27.271 1.00 93.69 113 VAL A O 1
ATOM 929 N N . THR A 1 114 ? 16.734 2.613 -26.454 1.00 94.06 114 THR A N 1
ATOM 930 C CA . THR A 1 114 ? 16.152 1.645 -27.394 1.00 94.06 114 THR A CA 1
ATOM 931 C C . THR A 1 114 ? 16.330 2.102 -28.838 1.00 94.06 114 THR A C 1
ATOM 933 O O . THR A 1 114 ? 16.877 1.357 -29.648 1.00 94.06 114 THR A O 1
ATOM 936 N N . LYS A 1 115 ? 15.972 3.351 -29.160 1.00 94.56 115 LYS A N 1
ATOM 937 C CA . LYS A 1 115 ? 16.104 3.890 -30.522 1.00 94.56 115 LYS A CA 1
ATOM 938 C C . LYS A 1 115 ? 17.547 3.932 -31.005 1.00 94.56 115 LYS A C 1
ATOM 940 O O . LYS A 1 115 ? 17.812 3.640 -32.168 1.00 94.56 115 LYS A O 1
ATOM 945 N N . TYR A 1 116 ? 18.490 4.245 -30.120 1.00 95.12 116 TYR A N 1
ATOM 946 C CA . TYR A 1 116 ? 19.910 4.192 -30.452 1.00 95.12 116 TYR A CA 1
ATOM 947 C C . TYR A 1 116 ? 20.374 2.763 -30.780 1.00 95.12 116 TYR A C 1
ATOM 949 O O . TYR A 1 116 ? 21.117 2.558 -31.741 1.00 95.12 116 TYR A O 1
ATOM 957 N N . GLN A 1 117 ? 19.932 1.765 -30.009 1.00 94.88 117 GLN A N 1
ATOM 958 C CA . GLN A 1 117 ? 20.262 0.361 -30.268 1.00 94.88 117 GLN A CA 1
ATOM 959 C C . GLN A 1 117 ? 19.635 -0.151 -31.568 1.00 94.88 117 GLN A C 1
ATOM 961 O O . GLN A 1 117 ? 20.335 -0.792 -32.352 1.00 94.88 117 GLN A O 1
ATOM 966 N N . GLU A 1 118 ? 18.365 0.178 -31.820 1.00 94.62 118 GLU A N 1
ATOM 967 C CA . GLU A 1 118 ? 17.661 -0.136 -33.070 1.00 94.62 118 GLU A CA 1
ATOM 968 C C . GLU A 1 118 ? 18.400 0.455 -34.274 1.00 94.62 118 GLU A C 1
ATOM 970 O O . GLU A 1 118 ? 18.786 -0.289 -35.171 1.00 94.62 118 GLU A O 1
ATOM 975 N N . GLY A 1 119 ? 18.713 1.755 -34.252 1.00 95.44 119 GLY A N 1
ATOM 976 C CA . GLY A 1 119 ? 19.428 2.408 -35.353 1.00 95.44 119 GLY A CA 1
ATOM 977 C C . GLY A 1 119 ? 20.833 1.837 -35.583 1.00 95.44 119 GLY A C 1
ATOM 978 O O . G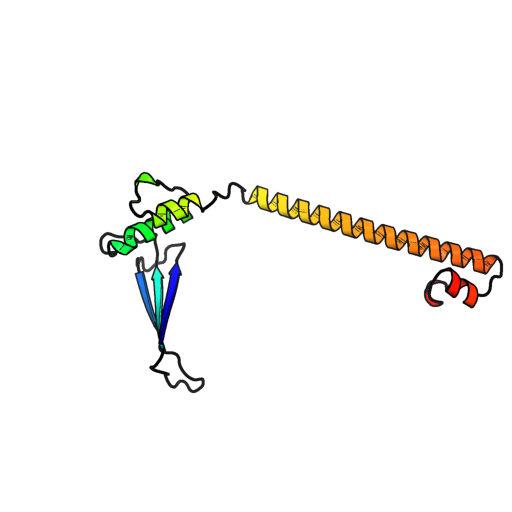LY A 1 119 ? 21.285 1.709 -36.720 1.00 95.44 119 GLY A O 1
ATOM 979 N N . LYS A 1 120 ? 21.532 1.421 -34.517 1.00 95.81 120 LYS A N 1
ATOM 980 C CA . LYS A 1 120 ? 22.832 0.743 -34.641 1.00 95.81 120 LYS A CA 1
ATOM 981 C C . LYS A 1 120 ? 22.702 -0.647 -35.271 1.00 95.81 120 LYS A C 1
ATOM 983 O O . LYS A 1 120 ? 23.602 -1.060 -36.002 1.00 95.81 120 LYS A O 1
ATOM 988 N N . ALA A 1 121 ? 21.637 -1.382 -34.960 1.00 93.25 121 ALA A N 1
ATOM 989 C CA . ALA A 1 121 ? 21.366 -2.684 -35.561 1.00 93.25 121 ALA A CA 1
ATOM 990 C C . ALA A 1 121 ? 20.972 -2.538 -37.039 1.00 93.25 121 ALA A C 1
ATOM 992 O O . ALA A 1 121 ? 21.531 -3.236 -37.883 1.00 93.25 121 ALA A O 1
ATOM 993 N N . GLU A 1 122 ? 20.095 -1.583 -37.350 1.00 93.06 122 GLU A N 1
ATOM 994 C CA . GLU A 1 122 ? 19.652 -1.274 -38.711 1.00 93.06 122 GLU A CA 1
ATOM 995 C C . GLU A 1 122 ? 20.824 -0.850 -39.603 1.00 93.06 122 GLU A C 1
ATOM 997 O O . GLU A 1 122 ? 21.024 -1.434 -40.665 1.00 93.06 122 GLU A O 1
ATOM 1002 N N . GLY A 1 123 ? 21.684 0.063 -39.136 1.00 92.75 123 GLY A N 1
ATOM 1003 C CA . GLY A 1 123 ? 22.858 0.494 -39.903 1.00 92.75 123 GLY A CA 1
ATOM 1004 C C . GLY A 1 123 ? 23.845 -0.643 -40.195 1.00 92.75 123 GLY A C 1
ATOM 1005 O O . GLY A 1 123 ? 24.391 -0.727 -41.294 1.00 92.75 123 GLY A O 1
ATOM 1006 N N . LYS A 1 124 ? 24.040 -1.569 -39.244 1.00 91.25 124 LYS A N 1
ATOM 1007 C CA . LYS A 1 124 ? 24.855 -2.774 -39.475 1.00 91.25 124 LYS A CA 1
ATOM 1008 C C . LYS A 1 124 ? 24.225 -3.706 -40.508 1.00 91.25 124 LYS A C 1
ATOM 1010 O O . LYS A 1 124 ? 24.944 -4.251 -41.342 1.00 91.25 124 LYS A O 1
ATOM 1015 N N . ALA A 1 125 ? 22.909 -3.899 -40.447 1.00 89.00 125 ALA A N 1
ATOM 1016 C CA . ALA A 1 125 ? 22.188 -4.727 -41.408 1.00 89.00 125 ALA A CA 1
ATOM 1017 C C . ALA A 1 125 ? 22.245 -4.118 -42.819 1.00 89.00 125 ALA A C 1
ATOM 1019 O O . ALA A 1 125 ? 22.523 -4.824 -43.789 1.00 89.00 125 ALA A O 1
ATOM 1020 N N . GLU A 1 126 ? 22.069 -2.800 -42.939 1.00 91.44 126 GLU A N 1
ATOM 1021 C CA . GLU A 1 126 ? 22.161 -2.089 -44.214 1.00 91.44 126 GLU A CA 1
ATOM 1022 C C . GLU A 1 126 ? 23.573 -2.166 -44.814 1.00 91.44 126 GLU A C 1
ATOM 1024 O O . GLU A 1 126 ? 23.728 -2.452 -46.005 1.00 91.44 126 GLU A O 1
ATOM 1029 N N . GLU A 1 127 ? 24.615 -1.984 -43.998 1.00 91.50 127 GLU A N 1
ATOM 1030 C CA . GLU A 1 127 ? 26.006 -2.131 -44.434 1.00 91.50 127 GLU A CA 1
ATOM 1031 C C . GLU A 1 127 ? 26.317 -3.561 -44.898 1.00 91.50 127 GLU A C 1
ATOM 1033 O O . GLU A 1 127 ? 26.936 -3.744 -45.956 1.00 91.50 127 GLU A O 1
ATOM 1038 N N . ALA A 1 128 ? 25.857 -4.572 -44.153 1.00 90.50 128 ALA A N 1
ATOM 1039 C CA . ALA A 1 128 ? 26.008 -5.975 -44.528 1.00 90.50 128 ALA A CA 1
ATOM 1040 C C . ALA A 1 128 ? 25.318 -6.262 -45.870 1.00 90.50 128 ALA A C 1
ATOM 1042 O O . ALA A 1 128 ? 25.931 -6.852 -46.764 1.00 90.50 128 ALA A O 1
ATOM 1043 N N . ARG A 1 129 ? 24.088 -5.764 -46.061 1.00 90.75 129 ARG A N 1
ATOM 1044 C CA . ARG A 1 129 ? 23.330 -5.928 -47.309 1.00 90.75 129 ARG A CA 1
ATOM 1045 C C . ARG A 1 129 ? 24.015 -5.232 -48.482 1.00 90.75 129 ARG A C 1
ATOM 1047 O O . ARG A 1 129 ? 24.152 -5.827 -49.551 1.00 90.75 129 ARG A O 1
ATOM 1054 N N . ARG A 1 130 ? 24.497 -4.000 -48.291 1.00 92.25 130 ARG A N 1
ATOM 1055 C CA . ARG A 1 130 ? 25.239 -3.248 -49.317 1.00 92.25 130 ARG A CA 1
ATOM 1056 C C . ARG A 1 130 ? 26.516 -3.979 -49.729 1.00 92.25 130 ARG A C 1
ATOM 1058 O O . ARG A 1 130 ? 26.820 -4.055 -50.918 1.00 92.25 130 ARG A O 1
ATOM 1065 N N . THR A 1 131 ? 27.237 -4.532 -48.757 1.00 91.19 131 THR A N 1
ATOM 1066 C CA . THR A 1 131 ? 28.456 -5.315 -48.994 1.00 91.19 131 THR A CA 1
ATOM 1067 C C . THR A 1 131 ? 28.144 -6.604 -49.755 1.00 91.19 131 THR A C 1
ATOM 1069 O O . THR A 1 131 ? 28.807 -6.885 -50.751 1.00 91.19 131 THR A O 1
ATOM 1072 N N . ALA A 1 132 ? 27.088 -7.330 -49.371 1.00 91.88 132 ALA A N 1
ATOM 1073 C CA . ALA A 1 132 ? 26.624 -8.521 -50.086 1.00 91.88 132 ALA A CA 1
ATOM 1074 C C . ALA A 1 132 ? 26.283 -8.215 -51.556 1.00 91.88 132 ALA A C 1
ATOM 1076 O O . ALA A 1 132 ? 26.739 -8.912 -52.460 1.00 91.88 132 ALA A O 1
ATOM 1077 N N . HIS A 1 133 ? 25.558 -7.121 -51.811 1.00 91.00 133 HIS A N 1
ATOM 1078 C CA . HIS A 1 133 ? 25.214 -6.689 -53.170 1.00 91.00 133 HIS A CA 1
ATOM 1079 C C . HIS A 1 133 ? 26.446 -6.307 -54.000 1.00 91.00 133 HIS A C 1
ATOM 1081 O O . HIS A 1 133 ? 26.490 -6.587 -55.198 1.00 91.00 133 HIS A O 1
ATOM 1087 N N . ALA A 1 134 ? 27.449 -5.666 -53.393 1.00 93.06 134 ALA A N 1
ATOM 1088 C CA . ALA A 1 134 ? 28.703 -5.355 -54.074 1.00 93.06 134 ALA A CA 1
ATOM 1089 C C . ALA A 1 134 ? 29.479 -6.634 -54.436 1.00 93.06 134 ALA A C 1
ATOM 1091 O O . ALA A 1 134 ? 29.931 -6.767 -55.567 1.00 93.06 134 ALA A O 1
ATOM 1092 N N . MET A 1 135 ? 29.556 -7.605 -53.520 1.00 91.38 135 MET A N 1
ATOM 1093 C CA . MET A 1 135 ? 30.207 -8.900 -53.761 1.00 91.38 135 MET A CA 1
ATOM 1094 C C . MET A 1 135 ? 29.549 -9.689 -54.901 1.00 91.38 135 MET A C 1
ATOM 1096 O O . MET A 1 135 ? 30.249 -10.226 -55.757 1.00 91.38 135 MET A O 1
ATOM 1100 N N . LEU A 1 136 ? 28.212 -9.716 -54.955 1.00 91.88 136 LEU A N 1
ATOM 1101 C CA . LEU A 1 136 ? 27.477 -10.367 -56.045 1.00 91.88 136 LEU A CA 1
ATOM 1102 C C . LEU A 1 136 ? 27.741 -9.703 -57.406 1.00 91.88 136 LEU A C 1
ATOM 1104 O O . LEU A 1 136 ? 27.870 -10.399 -58.410 1.00 91.88 136 LEU A O 1
ATOM 1108 N N . LYS A 1 137 ? 27.861 -8.367 -57.454 1.00 92.94 137 LYS A N 1
ATOM 1109 C CA . LYS A 1 137 ? 28.203 -7.635 -58.690 1.00 92.94 137 LYS A CA 1
ATOM 1110 C C . LYS A 1 137 ? 29.597 -7.973 -59.217 1.00 92.94 137 LYS A C 1
ATOM 1112 O O . LYS A 1 137 ? 29.781 -8.001 -60.428 1.00 92.94 137 LYS A O 1
ATOM 1117 N N . GLU A 1 138 ? 30.539 -8.265 -58.325 1.00 93.62 138 GLU A N 1
ATOM 1118 C CA . GLU A 1 138 ? 31.888 -8.737 -58.670 1.00 93.62 138 GLU A CA 1
ATOM 1119 C C . GLU A 1 138 ? 31.919 -10.230 -59.067 1.00 93.62 138 GLU A C 1
ATOM 1121 O O . GLU A 1 138 ? 32.981 -10.780 -59.350 1.00 93.62 138 GLU A O 1
ATOM 1126 N N . GLY A 1 139 ? 30.763 -10.906 -59.105 1.00 90.50 139 GLY A N 1
ATOM 1127 C CA . GLY A 1 139 ? 30.644 -12.301 -59.536 1.00 90.50 139 GLY A CA 1
ATOM 1128 C C . GLY A 1 139 ? 30.988 -13.331 -58.457 1.00 90.50 139 GLY A C 1
ATOM 1129 O O . GLY A 1 139 ? 31.232 -14.492 -58.783 1.00 90.50 139 GLY A O 1
ATOM 1130 N N . ILE A 1 140 ? 31.019 -12.931 -57.182 1.00 92.31 140 ILE A N 1
ATOM 1131 C CA . ILE A 1 140 ? 31.214 -13.859 -56.062 1.00 92.31 140 ILE A CA 1
ATOM 1132 C C . ILE A 1 140 ? 29.952 -14.713 -55.891 1.00 92.31 140 ILE A C 1
ATOM 1134 O O . ILE A 1 140 ? 28.837 -14.198 -55.915 1.00 92.31 140 ILE A O 1
ATOM 1138 N N . ASP A 1 141 ? 30.133 -16.022 -55.701 1.00 93.38 141 ASP A N 1
ATOM 1139 C CA . ASP A 1 141 ? 29.034 -16.974 -55.527 1.00 93.38 141 ASP A CA 1
ATOM 1140 C C . ASP A 1 141 ? 28.149 -16.657 -54.305 1.00 93.38 141 ASP A C 1
ATOM 1142 O O . ASP A 1 141 ? 28.642 -16.325 -53.222 1.00 93.38 141 ASP A O 1
ATOM 1146 N N . LEU A 1 142 ? 26.831 -16.814 -54.470 1.00 89.12 142 LEU A N 1
ATOM 1147 C CA . LEU A 1 142 ? 25.825 -16.467 -53.464 1.00 89.12 142 LEU A CA 1
ATOM 1148 C C . LEU A 1 142 ? 26.007 -17.239 -52.148 1.00 89.12 142 LEU A C 1
ATOM 1150 O O . LEU A 1 142 ? 25.787 -16.668 -51.078 1.00 89.12 142 LEU A O 1
ATOM 1154 N N . GLU A 1 143 ? 26.419 -18.511 -52.187 1.00 90.38 143 GLU A N 1
ATOM 1155 C CA . GLU A 1 143 ? 26.626 -19.290 -50.959 1.00 90.38 143 GLU A CA 1
ATOM 1156 C C . GLU A 1 143 ? 27.834 -18.785 -50.173 1.00 90.38 143 GLU A C 1
ATOM 1158 O O . GLU A 1 143 ? 27.794 -18.702 -48.940 1.00 90.38 143 GLU A O 1
ATOM 1163 N N . LEU A 1 144 ? 28.889 -18.374 -50.881 1.00 89.94 144 LEU A N 1
ATOM 1164 C CA . LEU A 1 144 ? 30.063 -17.765 -50.266 1.00 89.94 144 LEU A CA 1
ATOM 1165 C C . LEU A 1 144 ? 29.740 -16.381 -49.678 1.00 89.94 144 LEU A C 1
ATOM 1167 O O . LEU A 1 144 ? 30.193 -16.077 -48.573 1.00 89.94 144 LEU A O 1
ATOM 1171 N N . VAL A 1 145 ? 28.911 -15.575 -50.351 1.00 91.19 145 VAL A N 1
ATOM 1172 C CA . VAL A 1 145 ? 28.444 -14.273 -49.836 1.00 91.19 145 VAL A CA 1
ATOM 1173 C C . VAL A 1 145 ? 27.624 -14.434 -48.553 1.00 91.19 145 VAL A C 1
ATOM 1175 O O . VAL A 1 145 ? 27.897 -13.734 -47.573 1.00 91.19 145 VAL A O 1
ATOM 1178 N N . CYS A 1 146 ? 26.681 -15.384 -48.507 1.00 90.69 146 CYS A N 1
ATOM 1179 C CA . CYS A 1 146 ? 25.906 -15.679 -47.292 1.00 90.69 146 CYS A CA 1
ATOM 1180 C C . CYS A 1 146 ? 26.830 -16.080 -46.130 1.00 90.69 146 CYS A C 1
ATOM 1182 O O . CYS A 1 146 ? 26.681 -15.600 -45.008 1.00 90.69 146 CYS A O 1
ATOM 1184 N N . LYS A 1 147 ? 27.848 -16.910 -46.403 1.00 89.25 147 LYS A N 1
ATOM 1185 C CA . LYS A 1 147 ? 28.822 -17.352 -45.393 1.00 89.25 147 LYS A CA 1
ATOM 1186 C C . LYS A 1 147 ? 29.692 -16.212 -44.848 1.00 89.25 147 LYS A C 1
ATOM 1188 O O . LYS A 1 147 ? 30.016 -16.223 -43.665 1.00 89.25 147 LYS A O 1
ATOM 1193 N N . ILE A 1 148 ? 30.096 -15.261 -45.694 1.00 87.19 148 ILE A N 1
ATOM 1194 C CA . ILE A 1 148 ? 30.966 -14.137 -45.301 1.00 87.19 148 ILE A CA 1
ATOM 1195 C C . ILE A 1 148 ? 30.182 -13.058 -44.546 1.00 87.19 148 ILE A C 1
ATOM 1197 O O . ILE A 1 148 ? 30.680 -12.510 -43.566 1.00 87.19 148 ILE A O 1
ATOM 1201 N N . THR A 1 149 ? 28.968 -12.744 -45.001 1.00 86.31 149 THR A N 1
ATOM 1202 C CA . THR A 1 149 ? 28.154 -11.649 -44.444 1.00 86.31 149 THR A CA 1
ATOM 1203 C C . THR A 1 149 ? 27.251 -12.089 -43.293 1.00 86.31 149 THR A C 1
ATOM 1205 O O . THR A 1 149 ? 26.796 -11.247 -42.523 1.00 86.31 149 THR A O 1
ATOM 1208 N N . GLY A 1 150 ? 27.009 -13.397 -43.151 1.00 86.81 150 GLY A N 1
ATOM 1209 C CA . GLY A 1 150 ? 26.110 -13.961 -42.144 1.00 86.81 150 GLY A CA 1
ATOM 1210 C C . GLY A 1 150 ? 24.623 -13.722 -42.427 1.00 86.81 150 GLY A C 1
ATOM 1211 O O . GLY A 1 150 ? 23.801 -13.998 -41.557 1.00 86.81 150 GLY A O 1
ATOM 1212 N N . LEU A 1 151 ? 24.281 -13.205 -43.611 1.00 88.62 151 LEU A N 1
ATOM 1213 C CA . LEU A 1 151 ? 22.908 -12.952 -44.048 1.00 88.62 151 LEU A CA 1
ATOM 1214 C C . LEU A 1 151 ? 22.259 -14.226 -44.605 1.00 88.62 151 LEU A C 1
ATOM 1216 O O . LEU A 1 151 ? 22.938 -15.068 -45.205 1.00 88.62 151 LEU A O 1
ATOM 1220 N N . ALA A 1 152 ? 20.939 -14.354 -44.445 1.00 88.38 152 ALA A N 1
ATOM 1221 C CA . ALA A 1 152 ? 20.182 -15.392 -45.134 1.00 88.38 152 ALA A CA 1
ATOM 1222 C C . ALA A 1 152 ? 20.017 -15.038 -46.622 1.00 88.38 152 ALA A C 1
ATOM 1224 O O . ALA A 1 152 ? 20.077 -13.870 -47.006 1.00 88.38 152 ALA A O 1
ATOM 1225 N N . LYS A 1 153 ? 19.770 -16.046 -47.473 1.00 83.44 153 LYS A N 1
ATOM 1226 C CA . LYS A 1 153 ? 19.523 -15.824 -48.913 1.00 83.44 153 LYS A CA 1
ATOM 1227 C C . LYS A 1 153 ? 18.352 -14.850 -49.136 1.00 83.44 153 LYS A C 1
ATOM 1229 O O . LYS A 1 153 ? 18.459 -13.974 -49.988 1.00 83.44 153 LYS A O 1
ATOM 1234 N N . ASP A 1 154 ? 17.313 -14.948 -48.306 1.00 83.31 154 ASP A N 1
ATOM 1235 C CA . ASP A 1 154 ? 16.124 -14.085 -48.352 1.00 83.31 154 ASP A CA 1
ATOM 1236 C C . ASP A 1 154 ? 16.405 -12.625 -47.946 1.00 83.31 154 ASP A C 1
ATOM 1238 O O . ASP A 1 154 ? 15.666 -11.735 -48.346 1.00 83.31 154 ASP A O 1
ATOM 1242 N N . ASP A 1 155 ? 17.480 -12.353 -47.195 1.00 80.00 155 ASP A N 1
ATOM 1243 C CA . AS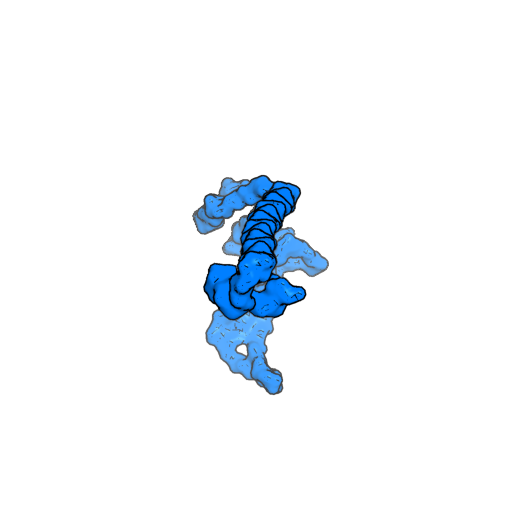P A 1 155 ? 17.868 -10.987 -46.798 1.00 80.00 155 ASP A CA 1
ATOM 1244 C C . ASP A 1 155 ? 18.714 -10.273 -47.878 1.00 80.00 155 ASP A C 1
ATOM 1246 O O . ASP A 1 155 ? 18.998 -9.072 -47.781 1.00 80.00 155 ASP A O 1
ATOM 1250 N N . ILE A 1 156 ? 19.172 -11.023 -48.889 1.00 79.88 156 ILE A N 1
ATOM 1251 C CA . ILE A 1 156 ? 20.032 -10.546 -49.982 1.00 79.88 156 ILE A CA 1
ATOM 1252 C C . ILE A 1 156 ? 19.243 -10.386 -51.293 1.00 79.88 156 ILE A C 1
ATOM 1254 O O . ILE A 1 156 ? 19.593 -9.504 -52.081 1.00 79.88 156 ILE A O 1
ATOM 1258 N N . MET A 1 157 ? 18.231 -11.230 -51.532 1.00 70.06 157 MET A N 1
ATOM 1259 C CA . MET A 1 157 ? 17.381 -11.240 -52.737 1.00 70.06 157 MET A CA 1
ATOM 1260 C C . MET A 1 157 ? 16.234 -10.228 -52.675 1.00 70.06 157 MET A C 1
ATOM 1262 O O . MET A 1 157 ? 15.900 -9.689 -53.756 1.00 70.06 157 MET A O 1
#

Sequence (157 aa):
LTVFTLVVLTSGDKHQQDISVIDFDPKTLAGKPLHEIAHKVFYICPKYLNETTPQPFQEWMRAIDDSLDGQIDEATYTRSEILKIFQLIEKDTISPEDRARMLDERREEAYRVTKYQEGKAEGKAEEARRTAHAMLKEGIDLELVCKITGLAKDDIM

Foldseek 3Di:
DEAEAEAEDLDDDPVLDQKDKDWDFDADPVRHGPVPYTYMYIYGYLVSDDPPPDPVCVLVSVLVNCVSVVNDDPVVDDDPVSVVVVVVDDPPPQDPVNVVVVVVVVVVVVVVVVVVVVVVVVVLLVVLLVVLVVCVVVVHDNVVSCVVSVDDSVSND

Secondary structure (DSSP, 8-state):
-EEEEEEE-SS--SS--SEEEEEE--B-TTS-B--S-EEEEEEE-GGG--TTS-HHHHHHHHHHHHHHHT---GGG---HHHHHHHHHS------HHHHHHHHHHHHHHHHHHHHHHHHHHHHHHHHHHHHHHHHHHTT--HHHHHHHH---HHHH-

Radius of gyration: 33.17 Å; chains: 1; bounding box: 53×44×86 Å

pLDDT: mean 88.4, std 6.08, range [62.56, 96.12]